Protein AF-A0A661RGF5-F1 (afdb_monomer_lite)

Secondary structure (DSSP, 8-state):
----HHHHHHHHHHHHHHHHHHH-HHHHHHHHHHHH---HHHHHHHHHHHHHHHHHHHHHHHTTT-PPPP-

Structure (mmCIF, N/CA/C/O backbone):
data_AF-A0A661RGF5-F1
#
_entry.id   AF-A0A661RGF5-F1
#
loop_
_atom_site.group_PDB
_atom_site.id
_atom_site.type_symbol
_atom_site.label_atom_id
_atom_site.label_alt_id
_atom_site.label_comp_id
_atom_site.label_asym_id
_atom_site.label_entity_id
_atom_site.label_seq_id
_atom_site.pdbx_PDB_ins_code
_atom_site.Cartn_x
_atom_site.Cartn_y
_atom_site.Cartn_z
_atom_site.occupancy
_atom_site.B_iso_or_equiv
_atom_site.auth_seq_id
_atom_site.auth_comp_id
_atom_site.auth_asym_id
_atom_site.auth_atom_id
_atom_site.pdbx_PDB_model_num
ATOM 1 N N . MET A 1 1 ? -13.648 15.877 -17.800 1.00 60.06 1 MET A N 1
ATOM 2 C CA . MET A 1 1 ? -13.504 14.694 -16.922 1.00 60.06 1 MET A CA 1
ATOM 3 C C . MET A 1 1 ? -12.229 13.989 -17.385 1.00 60.06 1 MET A C 1
ATOM 5 O O . MET A 1 1 ? -11.737 14.371 -18.436 1.00 60.06 1 MET A O 1
ATOM 9 N N . LEU A 1 2 ? -11.596 13.107 -16.604 1.00 56.97 2 LEU A N 1
ATOM 10 C CA . LEU A 1 2 ? -10.465 12.336 -17.150 1.00 56.97 2 LEU A CA 1
ATOM 11 C C . LEU A 1 2 ? -11.074 11.331 -18.132 1.00 56.97 2 LEU A C 1
ATOM 13 O O . LEU A 1 2 ? -11.788 10.432 -17.695 1.00 56.97 2 LEU A O 1
ATOM 17 N N . ASP A 1 3 ? -10.897 11.564 -19.431 1.00 74.44 3 ASP A N 1
ATOM 18 C CA . ASP A 1 3 ? -11.612 10.829 -20.485 1.00 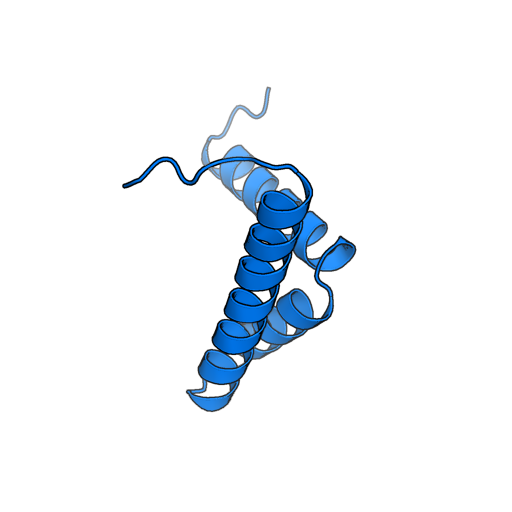74.44 3 ASP A CA 1
ATOM 19 C C . ASP A 1 3 ? -10.965 9.462 -20.791 1.00 74.44 3 ASP A C 1
ATOM 21 O O . ASP A 1 3 ? -11.556 8.634 -21.482 1.00 74.44 3 ASP A O 1
ATOM 25 N N . ASP A 1 4 ? -9.786 9.194 -20.218 1.00 77.06 4 ASP A N 1
ATOM 26 C CA . ASP A 1 4 ? -9.093 7.911 -20.285 1.00 77.06 4 ASP A CA 1
ATOM 27 C C . ASP A 1 4 ? -9.168 7.182 -18.920 1.00 77.06 4 ASP A C 1
ATOM 29 O O . ASP A 1 4 ? -8.669 7.696 -17.906 1.00 77.06 4 ASP A O 1
ATOM 33 N N . PRO A 1 5 ? -9.777 5.981 -18.848 1.00 73.00 5 PRO A N 1
ATOM 34 C CA . PRO A 1 5 ? -9.836 5.193 -17.616 1.00 73.00 5 PRO A CA 1
ATOM 35 C C . PRO A 1 5 ? -8.448 4.813 -17.071 1.00 73.00 5 PRO A C 1
ATOM 37 O O . PRO A 1 5 ? -8.287 4.641 -15.856 1.00 73.00 5 PRO A O 1
ATOM 40 N N . GLU A 1 6 ? -7.427 4.708 -17.925 1.00 79.00 6 GLU A N 1
ATOM 41 C CA . GLU A 1 6 ? -6.047 4.477 -17.502 1.00 79.00 6 GLU A CA 1
ATOM 42 C C . GLU A 1 6 ? -5.473 5.712 -16.794 1.00 79.00 6 GLU A C 1
ATOM 44 O O . GLU A 1 6 ? -4.839 5.593 -15.739 1.00 79.00 6 GLU A O 1
ATOM 49 N N . GLU A 1 7 ? -5.760 6.909 -17.308 1.00 71.44 7 GLU A N 1
ATOM 50 C CA . GLU A 1 7 ? -5.342 8.170 -16.697 1.00 71.44 7 GLU A CA 1
ATOM 51 C C . GLU A 1 7 ? -6.030 8.386 -15.342 1.00 71.44 7 GLU A C 1
ATOM 53 O O . GLU A 1 7 ? -5.358 8.669 -14.347 1.00 71.44 7 GLU A O 1
ATOM 58 N N . GLN A 1 8 ? -7.338 8.120 -15.244 1.00 64.94 8 GLN A N 1
ATOM 59 C CA . GLN A 1 8 ? -8.064 8.156 -13.969 1.00 64.94 8 GLN A CA 1
ATOM 60 C C . GLN A 1 8 ? -7.477 7.175 -12.945 1.00 64.94 8 GLN A C 1
ATOM 62 O O . GLN A 1 8 ? -7.308 7.519 -11.770 1.00 64.94 8 GLN A O 1
ATOM 67 N N . THR A 1 9 ? -7.115 5.968 -13.385 1.00 70.44 9 THR A N 1
ATOM 68 C CA . THR A 1 9 ? -6.499 4.951 -12.525 1.00 70.44 9 THR A CA 1
ATOM 69 C C . THR A 1 9 ? -5.138 5.417 -12.007 1.00 70.44 9 THR A C 1
ATOM 71 O O . THR A 1 9 ? -4.882 5.340 -10.801 1.00 70.44 9 THR A O 1
ATOM 74 N N . ARG A 1 10 ? -4.285 5.975 -12.876 1.00 66.62 10 ARG A N 1
ATOM 75 C CA . ARG A 1 10 ? -2.979 6.538 -12.491 1.00 66.62 10 ARG A CA 1
ATOM 76 C C . ARG A 1 10 ? -3.128 7.700 -11.507 1.00 66.62 10 ARG A C 1
ATOM 78 O O . ARG A 1 10 ? -2.412 7.726 -10.505 1.00 66.62 10 ARG A O 1
ATOM 85 N N . THR A 1 11 ? -4.080 8.610 -11.720 1.00 67.06 11 THR A N 1
ATOM 86 C CA . THR A 1 11 ? -4.357 9.725 -10.798 1.00 67.06 11 THR A CA 1
ATOM 87 C C . THR A 1 11 ? -4.825 9.226 -9.433 1.00 67.06 11 THR A C 1
ATOM 89 O O . THR A 1 11 ? -4.301 9.664 -8.411 1.00 67.06 11 THR A O 1
ATOM 92 N N . VAL A 1 12 ? -5.750 8.261 -9.381 1.00 67.25 12 VAL A N 1
ATOM 93 C CA . VAL A 1 12 ? -6.226 7.673 -8.117 1.00 67.25 12 VAL A CA 1
ATOM 94 C C . VAL A 1 12 ? -5.096 6.956 -7.375 1.00 67.25 12 VAL A C 1
ATOM 96 O O . VAL A 1 12 ? -4.978 7.102 -6.157 1.00 67.25 12 VAL A O 1
ATOM 99 N N . ILE A 1 13 ? -4.241 6.212 -8.083 1.00 70.31 13 ILE A N 1
ATOM 100 C CA . ILE A 1 13 ? -3.054 5.572 -7.495 1.00 70.31 13 ILE A CA 1
ATOM 101 C C . ILE A 1 13 ? -2.086 6.633 -6.955 1.00 70.31 13 ILE A C 1
ATOM 103 O O . ILE A 1 13 ? -1.610 6.501 -5.828 1.00 70.31 13 ILE A O 1
ATOM 107 N N . GLY A 1 14 ? -1.844 7.712 -7.705 1.00 67.19 14 GLY A N 1
ATOM 108 C CA . GLY A 1 14 ? -1.015 8.841 -7.279 1.00 67.19 14 GLY A CA 1
ATOM 109 C C . GLY A 1 14 ? -1.550 9.529 -6.020 1.00 67.19 14 GLY A C 1
ATOM 110 O O . GLY A 1 14 ? -0.806 9.714 -5.059 1.00 67.19 14 GLY A O 1
ATOM 111 N N . CYS A 1 15 ? -2.851 9.825 -5.963 1.00 63.28 15 CYS A N 1
ATOM 112 C CA . CYS A 1 15 ? -3.499 10.391 -4.778 1.00 63.28 15 CYS A CA 1
ATOM 113 C C . CYS A 1 15 ? -3.425 9.444 -3.573 1.00 63.28 15 CYS A C 1
ATOM 115 O O . CYS A 1 15 ? -3.164 9.889 -2.458 1.00 63.28 15 CYS A O 1
ATOM 117 N N . LYS A 1 16 ? -3.603 8.133 -3.778 1.00 70.44 16 LYS A N 1
ATOM 118 C CA . LYS A 1 16 ? -3.445 7.132 -2.712 1.00 70.44 16 LYS A CA 1
ATOM 119 C C . LYS A 1 16 ? -2.005 7.081 -2.199 1.00 70.44 16 LYS A C 1
ATOM 121 O O . LYS A 1 16 ? -1.814 7.083 -0.987 1.00 70.44 16 LYS A O 1
ATOM 126 N N . ARG A 1 17 ? -1.003 7.107 -3.085 1.00 72.25 17 ARG A N 1
ATOM 127 C CA . ARG A 1 17 ? 0.421 7.191 -2.709 1.00 72.25 17 ARG A CA 1
ATOM 128 C C . ARG A 1 17 ? 0.721 8.463 -1.916 1.00 72.25 17 ARG A C 1
ATOM 130 O O . ARG A 1 17 ? 1.364 8.377 -0.876 1.00 72.25 17 ARG A O 1
ATOM 137 N N . LEU A 1 18 ? 0.191 9.610 -2.347 1.00 70.19 18 LEU A N 1
ATOM 138 C CA . LEU A 1 18 ? 0.350 10.889 -1.650 1.00 70.19 18 LEU A CA 1
ATOM 139 C C . LEU A 1 18 ? -0.288 10.869 -0.252 1.00 70.19 18 LEU A C 1
ATOM 141 O O . LEU A 1 18 ? 0.327 11.317 0.710 1.00 70.19 18 LEU A O 1
ATOM 145 N N . LEU A 1 19 ? -1.493 10.312 -0.111 1.00 69.81 19 LEU A N 1
ATOM 146 C CA . LEU A 1 19 ? -2.146 10.173 1.194 1.00 69.81 19 LEU A CA 1
ATOM 147 C C . LEU A 1 19 ? -1.370 9.227 2.121 1.00 69.81 19 LEU A C 1
ATOM 149 O O . LEU A 1 19 ? -1.247 9.517 3.309 1.00 69.81 19 LEU A O 1
ATOM 153 N N . VAL A 1 20 ? -0.811 8.127 1.600 1.00 72.94 20 VAL A N 1
ATOM 154 C CA . VAL A 1 20 ? 0.072 7.250 2.387 1.00 72.94 20 VAL A CA 1
ATOM 155 C C . VAL A 1 20 ? 1.342 7.998 2.797 1.00 72.94 20 VAL A C 1
ATOM 157 O O . VAL A 1 20 ? 1.704 7.927 3.962 1.00 72.94 20 VAL A O 1
ATOM 160 N N . ALA A 1 21 ? 1.963 8.783 1.912 1.00 71.75 21 ALA A N 1
ATOM 161 C CA . ALA A 1 21 ? 3.133 9.598 2.251 1.00 71.75 21 ALA A CA 1
ATOM 162 C C . ALA A 1 21 ? 2.848 10.632 3.357 1.00 71.75 21 ALA A C 1
ATOM 164 O O . ALA A 1 21 ? 3.676 10.822 4.243 1.00 71.75 21 ALA A O 1
ATOM 165 N N . ILE A 1 22 ? 1.675 11.276 3.334 1.00 73.19 22 ILE A N 1
ATOM 166 C CA . ILE A 1 22 ? 1.297 12.307 4.316 1.00 73.19 22 ILE A CA 1
ATOM 167 C C . ILE A 1 22 ? 0.937 11.693 5.674 1.00 73.19 22 ILE A C 1
ATOM 169 O O . ILE A 1 22 ? 1.401 12.166 6.708 1.00 73.19 22 ILE A O 1
ATOM 173 N N . PHE A 1 23 ? 0.083 10.667 5.692 1.00 80.25 23 PHE A N 1
ATOM 174 C CA . PHE A 1 23 ? -0.457 10.122 6.943 1.00 80.25 23 PHE A CA 1
ATOM 175 C C . PHE A 1 23 ? 0.383 8.983 7.527 1.00 80.25 23 PHE A C 1
ATOM 177 O O . PHE A 1 23 ? 0.318 8.738 8.731 1.00 80.25 23 PHE A O 1
ATOM 184 N N . TYR A 1 24 ? 1.155 8.285 6.693 1.00 85.19 24 TYR A N 1
ATOM 185 C CA . TYR A 1 24 ? 1.914 7.088 7.052 1.00 85.19 24 TYR A CA 1
ATOM 186 C C . TYR A 1 24 ? 3.303 7.080 6.374 1.00 85.19 24 TYR A C 1
ATOM 188 O O . TYR A 1 24 ? 3.589 6.189 5.567 1.00 85.19 24 TYR A O 1
ATOM 196 N N . PRO A 1 25 ? 4.184 8.052 6.685 1.00 86.69 25 PRO A N 1
ATOM 197 C CA . PRO A 1 25 ? 5.473 8.214 6.007 1.00 86.69 25 PRO A CA 1
ATOM 198 C C . PRO A 1 25 ? 6.367 6.966 6.093 1.00 86.69 25 PRO A C 1
ATOM 200 O O . PRO A 1 25 ? 6.961 6.579 5.092 1.00 86.69 25 PRO A O 1
ATOM 203 N N . GLU A 1 26 ? 6.386 6.262 7.231 1.00 88.62 26 GLU A N 1
ATOM 204 C CA . GLU A 1 26 ? 7.139 5.003 7.390 1.00 88.62 26 GLU A CA 1
ATOM 205 C C . GLU A 1 26 ? 6.653 3.904 6.425 1.00 88.62 26 GLU A C 1
ATOM 207 O O . GLU A 1 26 ? 7.458 3.173 5.843 1.00 88.62 26 GLU A O 1
ATOM 212 N N . ALA A 1 27 ? 5.337 3.816 6.198 1.00 87.81 27 ALA A N 1
ATOM 213 C CA . ALA A 1 27 ?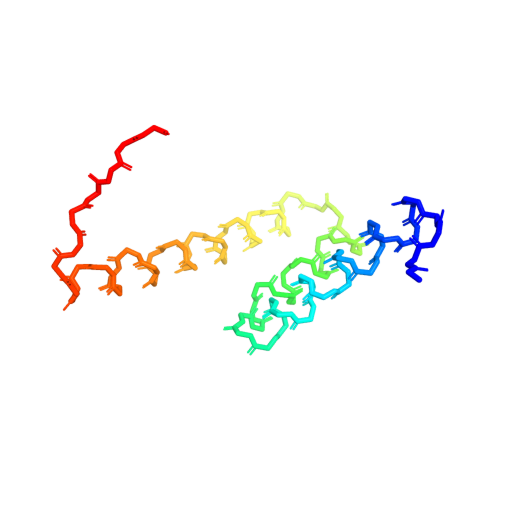 4.746 2.870 5.253 1.00 87.81 27 ALA A CA 1
ATOM 214 C C . ALA A 1 27 ? 5.049 3.249 3.799 1.00 87.81 27 ALA A C 1
ATOM 216 O O . ALA A 1 27 ? 5.274 2.370 2.967 1.00 87.81 27 ALA A O 1
ATOM 217 N N . TYR A 1 28 ? 5.084 4.549 3.495 1.00 89.88 28 TYR A N 1
ATOM 218 C CA . TYR A 1 28 ? 5.478 5.050 2.182 1.00 89.88 28 TYR A CA 1
ATOM 219 C C . TYR A 1 28 ? 6.953 4.764 1.878 1.00 89.88 28 TYR A C 1
ATOM 221 O O . TYR A 1 28 ? 7.279 4.296 0.786 1.00 89.88 28 TYR A O 1
ATOM 229 N N . GLU A 1 29 ? 7.847 4.976 2.844 1.00 90.25 29 GLU A N 1
ATOM 230 C CA . GLU A 1 29 ? 9.262 4.624 2.708 1.00 90.25 29 GLU A CA 1
ATOM 231 C C . GLU A 1 29 ? 9.458 3.117 2.520 1.00 90.25 29 GLU A C 1
ATOM 233 O O . GLU A 1 29 ? 10.233 2.699 1.659 1.00 90.25 29 GLU A O 1
ATOM 238 N N . ALA A 1 30 ? 8.733 2.290 3.282 1.00 88.81 30 ALA A N 1
ATOM 239 C CA . ALA A 1 30 ? 8.790 0.838 3.145 1.00 88.81 30 ALA A CA 1
ATOM 240 C C . ALA A 1 30 ? 8.265 0.360 1.779 1.00 88.81 30 ALA A C 1
ATOM 242 O O . ALA A 1 30 ? 8.883 -0.510 1.166 1.00 88.81 30 ALA A O 1
ATOM 243 N N . LEU A 1 31 ? 7.184 0.963 1.269 1.00 86.94 31 LEU A N 1
ATOM 244 C CA . LEU A 1 31 ? 6.677 0.701 -0.082 1.00 86.94 31 LEU A CA 1
ATOM 245 C C . LEU A 1 31 ? 7.699 1.108 -1.148 1.00 86.94 31 LEU A C 1
ATOM 247 O O . LEU A 1 31 ? 7.974 0.332 -2.053 1.00 86.94 31 LEU A O 1
ATOM 251 N N . THR A 1 32 ? 8.301 2.291 -1.019 1.00 89.44 32 THR A N 1
ATOM 252 C CA . THR A 1 32 ? 9.309 2.792 -1.967 1.00 89.44 32 THR A CA 1
ATOM 253 C C . THR A 1 32 ? 10.545 1.888 -1.997 1.00 89.44 32 THR A C 1
ATOM 255 O O . THR A 1 32 ? 11.088 1.603 -3.063 1.00 89.44 32 THR A O 1
ATOM 258 N N . ALA A 1 33 ? 10.986 1.403 -0.832 1.00 90.62 33 ALA A N 1
ATOM 259 C CA . ALA A 1 33 ? 12.081 0.443 -0.736 1.00 90.62 33 ALA A CA 1
ATOM 260 C C . ALA A 1 33 ? 11.732 -0.892 -1.414 1.00 90.62 33 ALA A C 1
ATOM 262 O O . ALA A 1 33 ? 12.560 -1.426 -2.145 1.00 90.62 33 ALA A O 1
ATOM 263 N N . LEU A 1 34 ? 10.506 -1.391 -1.224 1.00 89.75 34 LEU A N 1
ATOM 264 C CA . LEU A 1 34 ? 10.014 -2.616 -1.858 1.00 89.75 34 LEU A CA 1
ATOM 265 C C . LEU A 1 34 ? 9.862 -2.480 -3.384 1.00 89.75 34 LEU A C 1
ATOM 267 O O . LEU A 1 34 ? 10.219 -3.401 -4.111 1.0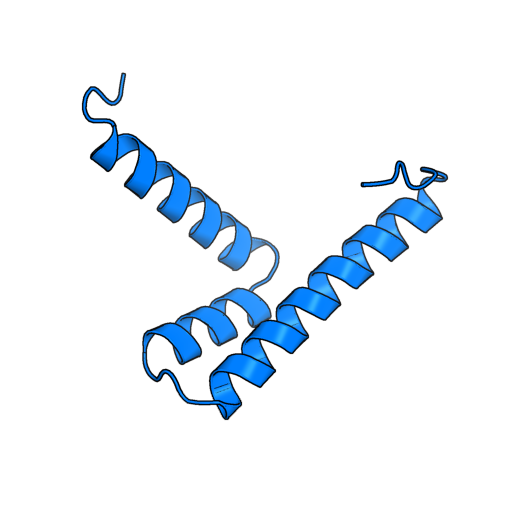0 89.75 34 LEU A O 1
ATOM 271 N N . GLU A 1 35 ? 9.361 -1.341 -3.873 1.00 90.88 35 GLU A N 1
ATOM 272 C CA . GLU A 1 35 ? 9.237 -1.046 -5.311 1.00 90.88 35 GLU A CA 1
ATOM 273 C C . GLU A 1 35 ? 10.608 -0.956 -5.994 1.00 90.88 35 GLU A C 1
ATOM 275 O O . GLU A 1 35 ? 10.757 -1.355 -7.149 1.00 90.88 35 GLU A O 1
ATOM 280 N N . ARG A 1 36 ? 11.618 -0.443 -5.281 1.00 93.62 36 ARG A N 1
ATOM 281 C CA . ARG A 1 36 ? 12.993 -0.344 -5.779 1.00 93.62 36 ARG A CA 1
ATOM 282 C C . ARG A 1 36 ? 13.745 -1.675 -5.716 1.00 93.62 36 ARG A C 1
ATOM 284 O O . ARG A 1 36 ? 14.545 -1.946 -6.607 1.00 93.62 36 ARG A O 1
ATOM 291 N N . ASP A 1 37 ? 13.536 -2.455 -4.659 1.00 95.31 37 ASP A N 1
ATOM 292 C CA . ASP A 1 37 ? 14.236 -3.712 -4.395 1.00 95.31 37 ASP A CA 1
ATOM 293 C C . ASP A 1 37 ? 13.281 -4.753 -3.765 1.00 95.31 37 ASP A C 1
ATOM 295 O O . ASP A 1 37 ? 13.018 -4.703 -2.554 1.00 95.31 37 ASP A O 1
ATOM 299 N N . PRO A 1 38 ? 12.745 -5.705 -4.555 1.00 95.00 38 PRO A N 1
ATOM 300 C CA . PRO A 1 38 ? 11.670 -6.604 -4.139 1.00 95.00 38 PRO A CA 1
ATOM 301 C C . PRO A 1 38 ? 12.169 -7.810 -3.324 1.00 95.00 38 PRO A C 1
ATOM 303 O O . PRO A 1 38 ? 11.837 -8.961 -3.608 1.00 95.00 38 PRO A O 1
ATOM 306 N N . THR A 1 39 ? 12.985 -7.564 -2.301 1.00 96.56 39 THR A N 1
ATOM 307 C CA . THR A 1 39 ? 13.461 -8.607 -1.383 1.00 96.56 39 THR A CA 1
ATOM 308 C C . THR A 1 39 ? 12.405 -8.975 -0.341 1.00 96.56 39 THR A C 1
ATOM 310 O O . THR A 1 39 ? 11.578 -8.152 0.062 1.00 96.56 39 THR A O 1
ATOM 313 N N . GLU A 1 40 ? 12.482 -10.202 0.184 1.00 94.19 40 GLU A N 1
ATOM 314 C CA . GLU A 1 40 ? 11.599 -10.658 1.268 1.00 94.19 40 GLU A CA 1
ATOM 315 C C . GLU A 1 40 ? 11.739 -9.779 2.524 1.00 94.19 40 GLU A C 1
ATOM 317 O O . GLU A 1 40 ? 10.762 -9.509 3.218 1.00 94.19 40 GLU A O 1
ATOM 322 N N . ALA A 1 41 ? 12.936 -9.243 2.785 1.00 93.81 41 ALA A N 1
ATOM 323 C CA . ALA A 1 41 ? 13.169 -8.317 3.891 1.00 93.81 41 ALA A CA 1
ATOM 324 C C . ALA A 1 41 ? 12.374 -7.007 3.735 1.00 93.81 41 ALA A C 1
ATOM 326 O O . ALA A 1 41 ? 11.737 -6.554 4.692 1.00 93.81 41 ALA A O 1
ATOM 327 N N . ASN A 1 42 ? 12.365 -6.416 2.534 1.00 90.25 42 ASN A N 1
ATOM 328 C CA . ASN A 1 42 ? 11.594 -5.202 2.254 1.00 90.25 42 ASN A CA 1
ATOM 329 C C . ASN A 1 42 ? 10.086 -5.473 2.277 1.00 90.25 42 ASN A C 1
ATOM 331 O O . ASN A 1 42 ? 9.319 -4.639 2.762 1.00 90.25 42 ASN A O 1
ATOM 335 N N . LYS A 1 43 ? 9.662 -6.665 1.845 1.00 87.50 43 LYS A N 1
ATOM 336 C CA . LYS A 1 43 ? 8.263 -7.095 1.913 1.00 87.50 43 LYS A CA 1
ATOM 337 C C . LYS A 1 43 ? 7.785 -7.209 3.359 1.00 87.50 43 LYS A C 1
ATOM 339 O O . LYS A 1 43 ? 6.797 -6.577 3.722 1.00 87.50 43 LYS A O 1
ATOM 344 N N . VAL A 1 44 ? 8.534 -7.916 4.209 1.00 92.25 44 VAL A N 1
ATOM 345 C CA . VAL A 1 44 ? 8.233 -8.045 5.645 1.00 92.25 44 VAL A CA 1
ATOM 346 C C . VAL A 1 44 ? 8.209 -6.675 6.328 1.00 92.25 44 VAL A C 1
ATOM 348 O O . VAL A 1 44 ? 7.349 -6.415 7.172 1.00 92.25 44 VAL A O 1
ATOM 351 N N . ARG A 1 45 ? 9.130 -5.770 5.968 1.00 91.38 45 ARG A N 1
ATOM 352 C CA . ARG A 1 45 ? 9.128 -4.390 6.476 1.00 91.38 45 ARG A CA 1
ATOM 353 C C . ARG A 1 45 ? 7.839 -3.658 6.091 1.00 91.38 45 ARG A C 1
ATOM 355 O O . ARG A 1 45 ? 7.215 -3.067 6.966 1.00 91.38 45 ARG A O 1
ATOM 362 N N . PHE A 1 46 ? 7.422 -3.724 4.828 1.00 90.06 46 PHE A N 1
ATOM 363 C CA . PHE A 1 46 ? 6.184 -3.092 4.366 1.00 90.06 46 PHE A CA 1
ATOM 364 C C . PHE A 1 46 ? 4.935 -3.683 5.039 1.00 90.06 46 PHE A C 1
ATOM 366 O O . PHE A 1 46 ? 4.095 -2.935 5.537 1.00 90.06 46 PHE A O 1
ATOM 373 N N . GLU A 1 47 ? 4.838 -5.009 5.153 1.00 90.25 47 GLU A N 1
ATOM 374 C CA . GLU A 1 47 ? 3.726 -5.687 5.834 1.00 90.25 47 GLU A CA 1
ATOM 375 C C . GLU A 1 47 ? 3.600 -5.273 7.310 1.00 90.25 47 GLU A C 1
ATOM 377 O O . GLU A 1 47 ? 2.490 -5.058 7.803 1.00 90.25 47 GLU A O 1
ATOM 382 N N . ARG A 1 48 ? 4.723 -5.082 8.017 1.00 92.00 48 ARG A N 1
ATOM 383 C CA . ARG A 1 48 ? 4.720 -4.567 9.399 1.00 92.00 48 ARG A CA 1
ATOM 384 C C . ARG A 1 48 ? 4.139 -3.159 9.492 1.00 92.00 48 ARG A C 1
ATOM 386 O O . ARG A 1 48 ? 3.350 -2.893 10.399 1.00 92.00 48 ARG A O 1
ATOM 393 N N . GLU A 1 49 ? 4.480 -2.274 8.560 1.00 90.81 49 GLU A N 1
ATOM 394 C CA . GLU A 1 49 ? 3.907 -0.925 8.524 1.00 90.81 49 GLU A CA 1
ATOM 395 C C . GLU A 1 49 ? 2.397 -0.957 8.240 1.00 90.81 49 GLU A C 1
ATOM 397 O O . GLU A 1 49 ? 1.627 -0.247 8.891 1.00 90.81 49 GLU A O 1
ATOM 402 N N . LEU A 1 50 ? 1.934 -1.850 7.358 1.00 85.31 50 LEU A N 1
ATOM 403 C CA . LEU A 1 50 ? 0.499 -2.056 7.127 1.00 85.31 50 LEU A CA 1
ATOM 404 C C . LEU A 1 50 ? -0.234 -2.547 8.386 1.00 85.31 50 LEU A C 1
ATOM 406 O O . LEU A 1 50 ? -1.338 -2.074 8.680 1.00 85.31 50 LEU A O 1
ATOM 410 N N . LEU A 1 51 ? 0.376 -3.449 9.163 1.00 87.31 51 LEU A N 1
ATOM 411 C CA . LEU A 1 51 ? -0.180 -3.906 10.440 1.00 87.31 51 LEU A CA 1
ATOM 412 C C . LEU A 1 51 ? -0.304 -2.758 11.450 1.00 87.31 51 LEU A C 1
ATOM 414 O O . LEU A 1 51 ? -1.364 -2.612 12.062 1.00 87.31 51 LEU A O 1
ATOM 418 N N . LYS A 1 52 ? 0.705 -1.882 11.567 1.00 85.50 52 LYS A N 1
ATOM 419 C CA . LYS A 1 52 ? 0.620 -0.679 12.419 1.00 85.50 52 LYS A CA 1
ATOM 420 C C . LYS A 1 52 ? -0.542 0.231 12.006 1.00 85.50 52 LYS A C 1
ATOM 422 O O . LYS A 1 52 ? -1.284 0.711 12.864 1.00 85.50 52 LYS A O 1
ATOM 427 N N . ILE A 1 53 ? -0.738 0.453 10.702 1.00 84.44 53 ILE A N 1
ATOM 428 C CA . ILE A 1 53 ? -1.864 1.250 10.183 1.00 84.44 53 ILE A CA 1
ATOM 429 C C . ILE A 1 53 ? -3.200 0.624 10.585 1.00 84.44 53 ILE A C 1
ATOM 431 O O . ILE A 1 53 ? -4.094 1.329 11.067 1.00 84.44 53 ILE A O 1
ATOM 435 N N . LYS A 1 54 ? -3.334 -0.698 10.423 1.00 81.25 54 LYS A N 1
ATOM 436 C CA . LYS A 1 54 ? -4.530 -1.442 10.835 1.00 81.25 54 LYS A CA 1
ATOM 437 C C . LYS A 1 54 ? -4.781 -1.288 12.336 1.00 81.25 54 LYS A C 1
ATOM 439 O O . LYS A 1 54 ? -5.889 -0.928 12.725 1.00 81.25 54 LYS A O 1
ATOM 444 N N . GLU A 1 55 ? -3.757 -1.452 13.171 1.00 83.06 55 GLU A N 1
ATOM 445 C CA . GLU A 1 55 ? -3.872 -1.260 14.620 1.00 83.06 55 GLU A CA 1
ATOM 446 C C . GLU A 1 55 ? -4.309 0.154 15.007 1.00 83.06 55 GLU A C 1
ATOM 448 O O . GLU A 1 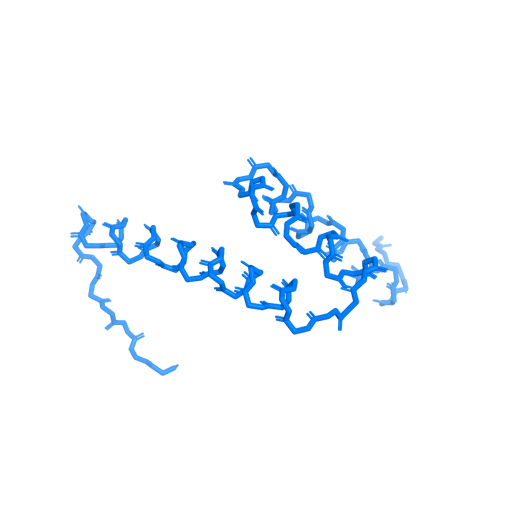55 ? -5.145 0.312 15.899 1.00 83.06 55 GLU A O 1
ATOM 453 N N . MET A 1 56 ? -3.768 1.192 14.361 1.00 77.19 56 MET A N 1
ATOM 454 C CA . MET A 1 56 ? -4.173 2.576 14.618 1.00 77.19 56 MET A CA 1
ATOM 455 C C . MET A 1 56 ? -5.653 2.795 14.290 1.00 77.19 56 MET A C 1
ATOM 457 O O . MET A 1 56 ? -6.360 3.448 15.061 1.00 77.19 56 MET A O 1
ATOM 461 N N . ARG A 1 57 ? -6.152 2.194 13.200 1.00 71.06 57 ARG A N 1
ATOM 462 C CA . ARG A 1 57 ? -7.583 2.217 12.860 1.00 71.06 57 ARG A CA 1
ATOM 463 C C . ARG A 1 57 ? -8.422 1.484 13.905 1.00 71.06 57 ARG A C 1
ATOM 465 O O . ARG A 1 57 ? -9.401 2.049 14.385 1.00 71.06 57 ARG A O 1
ATOM 472 N N . THR A 1 58 ? -8.015 0.289 14.331 1.00 69.12 58 THR A N 1
ATOM 473 C CA . THR A 1 58 ? -8.739 -0.491 15.349 1.00 69.12 58 THR A CA 1
ATOM 474 C C . THR A 1 58 ? -8.745 0.205 16.715 1.00 69.12 58 THR A C 1
ATOM 476 O O . THR A 1 58 ? -9.788 0.288 17.360 1.00 69.12 58 THR A O 1
ATOM 479 N N . LYS A 1 59 ? -7.623 0.791 17.155 1.00 63.84 59 LYS A N 1
ATOM 480 C CA . LYS A 1 59 ? -7.546 1.582 18.401 1.00 63.84 59 LYS A CA 1
ATOM 481 C C . LYS A 1 59 ? -8.383 2.864 18.302 1.00 63.84 59 LYS A C 1
ATOM 483 O O . LYS A 1 59 ? -9.058 3.233 19.263 1.00 63.84 59 LYS A O 1
ATOM 488 N N . GLY A 1 60 ? -8.392 3.509 17.135 1.00 59.69 60 GLY A N 1
ATOM 489 C CA . GLY A 1 60 ? -9.245 4.661 16.836 1.00 59.69 60 GLY A CA 1
ATOM 490 C C . GLY A 1 60 ? -10.744 4.332 16.808 1.00 59.69 60 GLY A C 1
ATOM 491 O O . GLY A 1 60 ? -11.550 5.171 17.212 1.00 59.69 60 GLY A O 1
ATOM 492 N N . ASN A 1 61 ? -11.121 3.1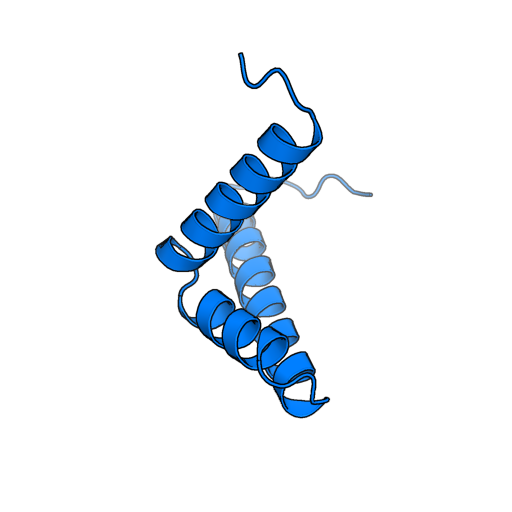19 16.392 1.00 57.59 61 ASN A N 1
ATOM 493 C CA . ASN A 1 61 ? -12.500 2.618 16.450 1.00 57.59 61 ASN A CA 1
ATOM 494 C C . ASN A 1 61 ? -12.904 2.218 17.873 1.00 57.59 61 ASN A C 1
ATOM 496 O O . ASN A 1 61 ?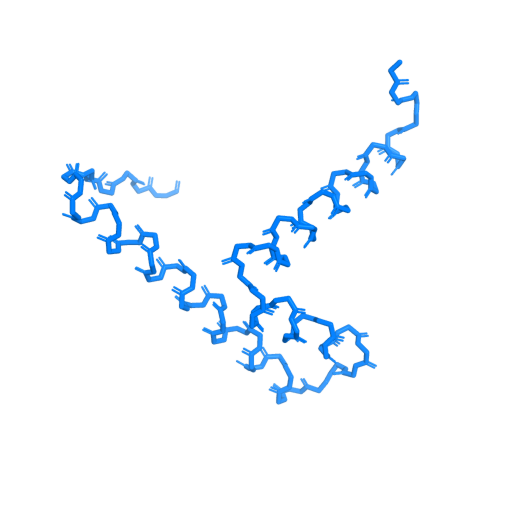 -13.999 2.563 18.316 1.00 57.59 61 ASN A O 1
ATOM 500 N N . ARG A 1 62 ? -11.996 1.598 18.640 1.00 56.94 62 ARG A N 1
ATOM 501 C CA . ARG A 1 62 ? -12.233 1.220 20.043 1.00 56.94 62 ARG A CA 1
ATOM 502 C C . ARG A 1 62 ? -12.444 2.434 20.954 1.00 56.94 62 ARG A C 1
ATOM 504 O O . ARG A 1 62 ? -13.240 2.357 21.881 1.00 56.94 62 ARG A O 1
ATOM 511 N N . LYS A 1 63 ? -11.798 3.574 20.668 1.00 58.22 63 LYS A N 1
ATOM 512 C CA . LYS A 1 63 ? -12.060 4.853 21.362 1.00 58.22 63 LYS A CA 1
ATOM 513 C C . LYS A 1 63 ? -13.369 5.535 20.939 1.00 58.22 63 LYS A C 1
ATOM 515 O O . LYS A 1 63 ? -13.833 6.416 21.652 1.00 58.22 63 LYS A O 1
ATOM 520 N N . ARG A 1 64 ? -13.952 5.150 19.799 1.00 58.72 64 ARG A N 1
ATOM 521 C CA . ARG A 1 64 ? -15.183 5.741 19.245 1.00 58.72 64 ARG A CA 1
ATOM 522 C C . ARG A 1 64 ? -16.417 4.840 19.367 1.00 58.72 64 ARG A C 1
ATOM 524 O O . ARG A 1 64 ? -17.454 5.189 18.821 1.00 58.72 64 ARG A O 1
ATOM 531 N N . GLY A 1 65 ? -16.328 3.713 20.084 1.00 57.34 65 GLY A N 1
ATOM 532 C CA . GLY A 1 65 ? -17.473 2.822 20.320 1.00 57.34 65 GLY A CA 1
ATOM 533 C C . GLY A 1 65 ? -18.074 2.216 19.046 1.00 57.34 65 GLY A C 1
ATOM 534 O O . GLY A 1 65 ? -19.238 1.832 19.047 1.00 57.34 65 GLY A O 1
ATOM 535 N N . VAL A 1 66 ? -17.307 2.150 17.954 1.00 55.50 66 VAL A N 1
ATOM 536 C CA . VAL A 1 66 ? -17.768 1.584 16.681 1.00 55.50 66 VAL A CA 1
ATOM 537 C C . VAL A 1 66 ? -17.503 0.079 16.705 1.00 55.50 66 VAL A C 1
ATOM 539 O O . VAL A 1 66 ? -16.351 -0.350 16.629 1.00 55.50 66 VAL A O 1
ATOM 542 N N . VAL A 1 67 ? -18.575 -0.699 16.870 1.00 54.38 67 VAL A N 1
ATOM 543 C CA . VAL A 1 67 ? -18.615 -2.166 16.757 1.00 54.38 67 VAL A CA 1
ATOM 544 C C . VAL A 1 67 ? -18.148 -2.589 15.357 1.00 54.38 67 VAL A C 1
ATOM 546 O O . VAL A 1 67 ? -18.548 -1.977 14.367 1.00 54.38 67 VAL A O 1
ATOM 549 N N . GLU A 1 68 ? -17.277 -3.602 15.280 1.00 56.84 68 GLU A N 1
ATOM 550 C CA . GLU A 1 68 ? -16.869 -4.246 14.022 1.00 56.84 68 GLU A CA 1
ATOM 551 C C . GLU A 1 68 ? -18.109 -4.756 13.275 1.00 56.84 68 GLU A C 1
ATOM 553 O O . GLU A 1 68 ? -18.884 -5.534 13.827 1.00 56.84 68 GLU A O 1
ATOM 558 N N . LEU A 1 69 ? -18.295 -4.325 12.026 1.00 44.34 69 LEU A N 1
ATOM 559 C CA . LEU A 1 69 ? -19.179 -5.019 11.095 1.00 44.34 69 LEU A CA 1
ATOM 560 C C . LEU A 1 69 ? -18.292 -5.904 10.223 1.00 44.34 69 LEU A C 1
ATOM 562 O O . LEU A 1 69 ? -17.372 -5.413 9.567 1.00 44.34 69 LEU A O 1
ATOM 566 N N . SER A 1 70 ? -18.532 -7.203 10.353 1.00 36.88 70 SER A N 1
ATOM 567 C CA . SER A 1 70 ? -17.799 -8.315 9.762 1.00 36.88 70 SER A CA 1
ATOM 568 C C . SER A 1 70 ? -17.928 -8.391 8.239 1.00 36.88 70 SER A C 1
ATOM 570 O O . SER A 1 70 ? -18.933 -7.943 7.686 1.00 36.88 70 SER A O 1
ATOM 572 N N . ASP A 1 71 ? -16.925 -9.074 7.675 1.00 40.44 71 ASP A N 1
ATOM 573 C CA . ASP A 1 71 ? -16.704 -9.602 6.315 1.00 40.44 71 ASP A CA 1
ATOM 574 C C . ASP A 1 71 ? -16.461 -8.617 5.156 1.00 40.44 71 ASP A C 1
ATOM 576 O O . ASP A 1 71 ? -17.400 -7.952 4.665 1.00 40.44 71 ASP A O 1
#

Radius of gyration: 15.54 Å; chains: 1; bounding box: 33×25×42 Å

Sequence (71 aa):
MLDDPEEQTRTVIGCKRLLVAIFYPEAYEALTALERDPTEANKVRFERELLKIKEMRTKGNRKRGVVELSD

Foldseek 3Di:
DPPDPVVVVVVVVVVVLVVCCVPPVQLSVLVVCCVVPVDPVSVVSNVVSVVVVVVVVVVVCVVVVNDDDDD

pLDDT: mean 75.95, std 14.52, range [36.88, 96.56]